Protein AF-A0A6N9TEZ6-F1 (afdb_monomer_lite)

pLDDT: mean 85.15, std 12.07, range [48.31, 97.56]

Sequence (48 aa):
MEIIAIQPLVALIAGILILVVPRLLNIIVAIYLIVVGLMGLFPDLIHI

Foldseek 3Di:
DDPVPVVVVVVVVVVVVCVVCVPVVVVVVVVVCVVVVCCVVCVVVVVD

Structure (mmCIF, N/CA/C/O backbone):
data_AF-A0A6N9TEZ6-F1
#
_entry.id   AF-A0A6N9TEZ6-F1
#
loop_
_atom_site.group_PDB
_atom_site.id
_atom_site.type_symbol
_atom_site.label_atom_id
_atom_site.label_alt_id
_atom_site.label_comp_id
_atom_site.label_asym_id
_atom_site.label_entity_id
_atom_site.label_seq_id
_atom_site.pdbx_PDB_ins_code
_atom_site.Cartn_x
_atom_site.Cartn_y
_atom_site.Cartn_z
_atom_site.occupancy
_atom_site.B_iso_or_equiv
_atom_site.auth_seq_id
_atom_site.auth_comp_id
_atom_site.auth_asym_id
_atom_site.auth_atom_id
_atom_site.pdbx_PDB_model_num
ATOM 1 N N . MET A 1 1 ? -25.051 20.550 7.246 1.00 48.31 1 MET A N 1
ATOM 2 C CA . MET A 1 1 ? -24.375 20.079 8.472 1.00 48.31 1 MET A CA 1
ATOM 3 C C . MET A 1 1 ? -23.274 19.145 8.029 1.00 48.31 1 MET A C 1
ATOM 5 O O . MET A 1 1 ? -23.546 18.193 7.313 1.00 48.31 1 MET A O 1
ATOM 9 N N . GLU A 1 2 ? -22.052 19.544 8.338 1.00 57.34 2 GLU A N 1
ATOM 10 C CA . GLU A 1 2 ? -20.783 19.054 7.806 1.00 57.34 2 GLU A CA 1
ATOM 11 C C . GLU A 1 2 ? -20.549 17.552 8.033 1.00 57.34 2 GLU A C 1
ATOM 13 O O . GLU A 1 2 ? -20.637 17.057 9.154 1.00 57.34 2 GLU A O 1
ATOM 18 N N . ILE A 1 3 ? -20.160 16.841 6.971 1.00 62.31 3 ILE A N 1
ATOM 19 C CA . ILE A 1 3 ? -19.725 15.429 6.993 1.00 62.31 3 ILE A CA 1
ATOM 20 C C . ILE A 1 3 ? -18.303 15.296 7.607 1.00 62.31 3 ILE A C 1
ATOM 22 O O . ILE A 1 3 ? -17.743 14.203 7.695 1.00 62.31 3 ILE A O 1
ATOM 26 N N . ILE A 1 4 ? -17.724 16.400 8.102 1.00 64.25 4 ILE A N 1
ATOM 27 C CA . ILE A 1 4 ? -16.336 16.530 8.587 1.00 64.25 4 ILE A CA 1
ATOM 28 C C . ILE A 1 4 ? -15.942 15.475 9.639 1.00 64.25 4 ILE A C 1
ATOM 30 O O . ILE A 1 4 ? -14.785 15.068 9.682 1.00 64.25 4 ILE A O 1
ATOM 34 N N . ALA A 1 5 ? -16.870 14.974 10.460 1.00 69.38 5 ALA A N 1
ATOM 35 C CA . ALA A 1 5 ? -16.535 14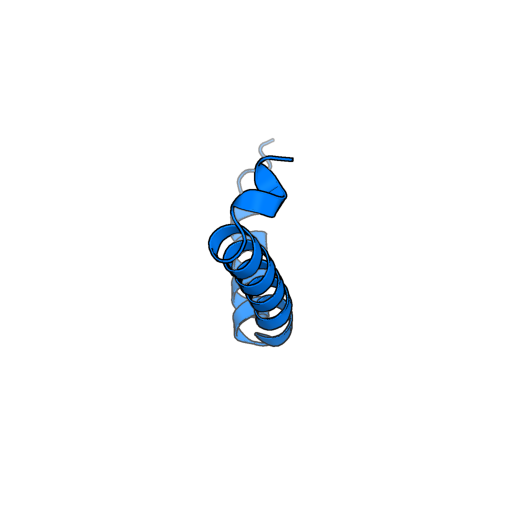.037 11.540 1.00 69.38 5 ALA A CA 1
ATOM 36 C C . ALA A 1 5 ? -16.468 12.550 11.127 1.00 69.38 5 ALA A C 1
ATOM 38 O O . ALA A 1 5 ? -15.880 11.746 11.848 1.00 69.38 5 ALA A O 1
ATOM 39 N N . ILE A 1 6 ? -17.049 12.154 9.988 1.00 81.00 6 IL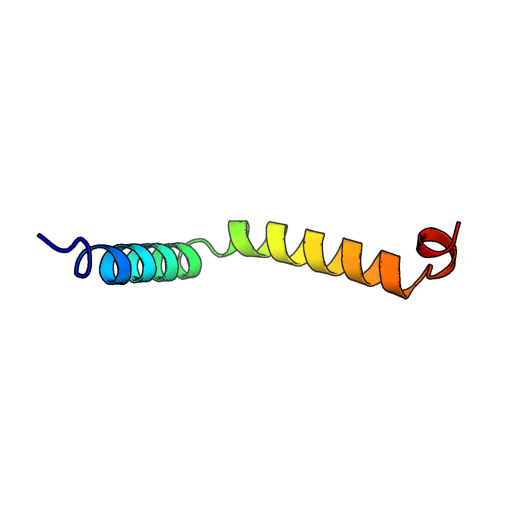E A N 1
ATOM 40 C CA . ILE A 1 6 ? -17.134 10.731 9.593 1.00 81.00 6 ILE A CA 1
ATOM 41 C C . ILE A 1 6 ? -15.868 10.286 8.851 1.00 81.00 6 ILE A C 1
ATOM 43 O O . ILE A 1 6 ? -15.400 9.160 9.014 1.00 81.00 6 ILE A O 1
ATOM 47 N N . GLN A 1 7 ? -15.281 11.184 8.063 1.00 87.00 7 GLN A N 1
ATOM 48 C CA . GLN A 1 7 ? -14.124 10.892 7.218 1.00 87.00 7 GLN A CA 1
ATOM 49 C C . GLN A 1 7 ? -12.885 10.406 8.004 1.00 87.00 7 GLN A C 1
ATOM 51 O O . GLN A 1 7 ? -12.300 9.397 7.600 1.00 87.00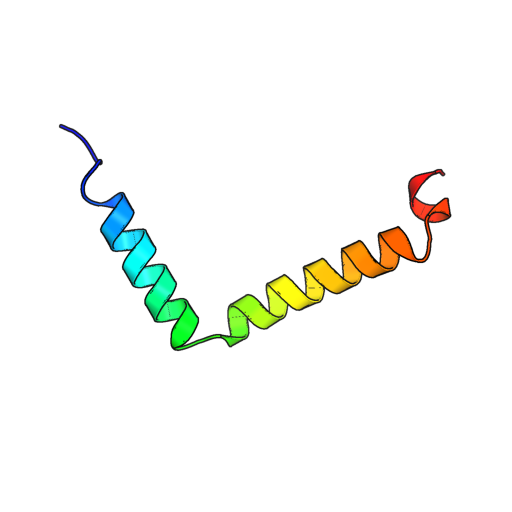 7 GLN A O 1
ATOM 56 N N . PRO A 1 8 ? -12.512 11.013 9.153 1.00 89.69 8 PRO A N 1
ATOM 57 C CA . PRO A 1 8 ? -11.378 10.543 9.952 1.00 89.69 8 PRO A CA 1
ATOM 58 C C . PRO A 1 8 ? -11.612 9.151 10.551 1.00 89.69 8 PRO A C 1
ATOM 60 O O . PRO A 1 8 ? -10.699 8.328 10.592 1.00 89.69 8 PRO A O 1
ATOM 63 N N . LEU A 1 9 ? -12.844 8.865 10.984 1.00 91.06 9 LEU A N 1
ATOM 64 C CA . LEU A 1 9 ? -13.206 7.583 11.587 1.00 91.06 9 LEU A CA 1
ATOM 65 C C . LEU A 1 9 ? -13.127 6.443 10.564 1.00 91.06 9 LEU A C 1
ATOM 67 O O . LEU A 1 9 ? -12.583 5.380 10.857 1.00 91.06 9 LEU A O 1
ATOM 71 N N . VAL A 1 10 ? -13.612 6.681 9.343 1.00 91.00 10 VAL A N 1
ATOM 72 C CA . VAL A 1 10 ? -13.540 5.709 8.242 1.00 91.00 10 VAL A CA 1
ATOM 73 C C . VAL A 1 10 ? -12.087 5.436 7.842 1.00 91.00 10 VAL A C 1
ATOM 75 O O . VAL A 1 10 ? -11.712 4.275 7.680 1.00 91.00 10 VAL A O 1
ATOM 78 N N . ALA A 1 11 ? -11.252 6.477 7.742 1.00 90.19 11 ALA A N 1
ATOM 79 C CA . ALA A 1 11 ? -9.827 6.325 7.443 1.00 90.19 11 ALA A CA 1
ATOM 80 C C . ALA A 1 11 ? -9.085 5.516 8.524 1.00 90.19 11 ALA A C 1
ATOM 82 O O . ALA A 1 11 ? -8.268 4.656 8.195 1.00 90.19 11 ALA A O 1
ATOM 83 N N . LEU A 1 12 ? -9.405 5.731 9.805 1.00 92.50 12 LEU A N 1
ATOM 84 C CA . LEU A 1 12 ? -8.821 4.982 10.919 1.00 92.50 12 LEU A CA 1
ATOM 85 C C . LEU A 1 12 ? -9.208 3.497 10.882 1.00 92.50 12 LEU A C 1
ATOM 87 O O . LEU A 1 12 ? -8.346 2.632 11.026 1.00 92.50 12 LEU A O 1
ATOM 91 N N . ILE A 1 13 ? -10.488 3.192 10.648 1.00 92.94 13 ILE A N 1
ATOM 92 C CA . ILE A 1 13 ? -10.976 1.810 10.539 1.00 92.94 13 ILE A CA 1
ATOM 93 C C . ILE A 1 13 ? -10.309 1.106 9.355 1.00 92.94 13 ILE A C 1
ATOM 95 O O . ILE A 1 13 ? -9.816 -0.011 9.507 1.00 92.94 13 ILE A O 1
ATOM 99 N N . ALA A 1 14 ? -10.233 1.767 8.197 1.00 90.19 14 ALA A N 1
ATOM 100 C CA . ALA A 1 14 ? -9.532 1.239 7.032 1.00 90.19 14 ALA A CA 1
ATOM 101 C C . ALA A 1 14 ? -8.046 0.977 7.338 1.00 90.19 14 ALA A C 1
ATOM 103 O O . ALA A 1 14 ? -7.538 -0.092 7.006 1.00 90.19 14 ALA A O 1
ATOM 104 N N . GLY A 1 15 ? -7.370 1.897 8.035 1.00 90.06 15 GLY A N 1
ATOM 105 C CA . GLY A 1 15 ? -5.977 1.738 8.465 1.00 90.06 15 GLY A CA 1
ATOM 106 C C . GLY A 1 15 ? -5.756 0.554 9.411 1.00 90.06 15 GLY A C 1
ATOM 107 O O . GLY A 1 15 ? -4.800 -0.199 9.246 1.00 90.06 15 GLY A O 1
ATOM 108 N N . ILE A 1 16 ? -6.661 0.327 10.364 1.00 93.12 16 ILE A N 1
ATOM 109 C CA . ILE A 1 16 ? -6.586 -0.826 11.275 1.00 93.12 16 ILE A CA 1
ATOM 110 C C . ILE A 1 16 ? -6.853 -2.134 10.521 1.00 93.12 16 ILE A C 1
ATOM 112 O O . ILE A 1 16 ? -6.120 -3.106 10.694 1.00 93.12 16 ILE A O 1
ATOM 116 N N . LEU A 1 17 ? -7.867 -2.166 9.653 1.00 90.38 17 LEU A N 1
ATOM 117 C CA . LEU A 1 17 ? -8.181 -3.340 8.832 1.00 90.38 17 LEU A CA 1
ATOM 118 C C . LEU A 1 17 ? -7.005 -3.741 7.933 1.00 90.38 17 LEU A C 1
ATOM 120 O O . LEU A 1 17 ? -6.717 -4.927 7.778 1.00 90.38 17 LEU A O 1
ATOM 124 N N . ILE A 1 18 ? -6.291 -2.750 7.401 1.00 89.81 18 ILE A N 1
ATOM 125 C CA . ILE A 1 18 ? -5.053 -2.916 6.640 1.00 89.81 18 ILE A CA 1
ATOM 126 C C . ILE A 1 18 ? -3.959 -3.608 7.469 1.00 89.81 18 ILE A C 1
ATOM 128 O O . ILE A 1 18 ? -3.300 -4.518 6.965 1.00 89.81 18 ILE A O 1
ATOM 132 N N . LEU A 1 19 ? -3.779 -3.214 8.734 1.00 88.25 19 LEU A N 1
ATOM 133 C CA . LEU A 1 19 ? -2.787 -3.825 9.626 1.00 88.25 19 LEU A CA 1
ATOM 134 C C . LEU A 1 19 ? -3.132 -5.285 9.957 1.00 88.25 19 LEU A C 1
ATOM 136 O O . LEU A 1 19 ? -2.235 -6.120 10.053 1.00 88.25 19 LEU A O 1
ATOM 140 N N . VAL A 1 20 ? -4.423 -5.606 10.103 1.00 89.44 20 VAL A N 1
ATOM 141 C CA . VAL A 1 20 ? -4.898 -6.971 10.398 1.00 89.44 20 VAL A CA 1
ATOM 142 C C . VAL A 1 20 ? -4.813 -7.878 9.166 1.00 89.44 20 VAL A C 1
ATOM 144 O O . VAL A 1 20 ? -4.469 -9.056 9.279 1.00 89.44 20 VAL A O 1
ATOM 147 N N . VAL A 1 21 ? -5.108 -7.350 7.974 1.00 8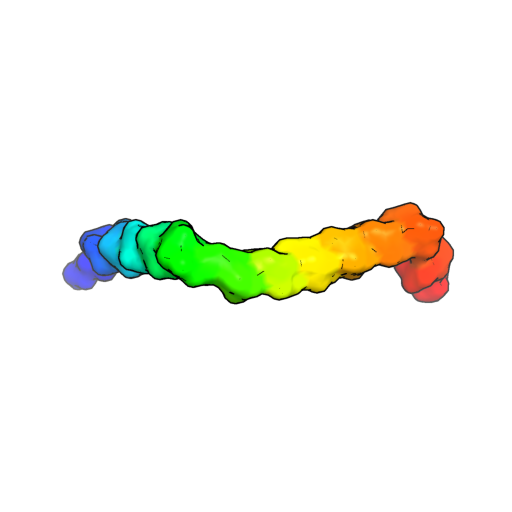8.56 21 VAL A N 1
ATOM 148 C CA . VAL A 1 21 ? -5.084 -8.104 6.713 1.00 88.56 21 VAL A CA 1
ATOM 149 C C . VAL A 1 21 ? -4.162 -7.412 5.699 1.00 88.56 21 VAL A C 1
ATOM 151 O O . VAL A 1 21 ? -4.633 -6.821 4.724 1.00 88.56 21 VAL A O 1
ATOM 154 N N . PRO A 1 22 ? -2.828 -7.557 5.838 1.00 85.94 22 PRO A N 1
ATOM 155 C CA . PRO A 1 22 ? -1.867 -6.905 4.940 1.00 85.94 22 PRO A CA 1
ATOM 156 C C . PRO A 1 22 ? -1.880 -7.488 3.515 1.00 85.94 22 PRO A C 1
ATOM 158 O O . PRO A 1 22 ? -1.279 -6.935 2.594 1.00 85.94 22 PRO A O 1
ATOM 161 N N . ARG A 1 23 ? -2.571 -8.619 3.308 1.00 88.56 23 ARG A N 1
ATOM 162 C CA . ARG A 1 23 ? -2.581 -9.371 2.044 1.00 88.56 23 ARG A CA 1
ATOM 163 C C . ARG A 1 23 ? -3.140 -8.572 0.863 1.00 88.56 23 ARG A C 1
ATOM 165 O O . ARG A 1 23 ? -2.626 -8.722 -0.240 1.00 88.56 23 ARG A O 1
ATOM 172 N N . LEU A 1 24 ? -4.142 -7.718 1.085 1.00 84.25 24 LEU A N 1
ATOM 173 C CA . LEU A 1 24 ? -4.724 -6.881 0.026 1.00 84.25 24 LEU A CA 1
ATOM 174 C C . LEU A 1 24 ? -3.734 -5.822 -0.477 1.00 84.25 24 LEU A C 1
ATOM 176 O O . LEU A 1 24 ? -3.575 -5.652 -1.683 1.00 84.25 24 LEU A O 1
ATOM 180 N N . LEU A 1 25 ? -3.012 -5.166 0.435 1.00 88.81 25 LEU A N 1
ATOM 181 C CA . LEU A 1 25 ? -1.973 -4.200 0.072 1.00 88.81 25 LEU A CA 1
ATOM 182 C C . LEU A 1 25 ? -0.802 -4.852 -0.647 1.00 88.81 25 LEU A C 1
ATOM 184 O O . LEU A 1 25 ? -0.307 -4.277 -1.607 1.00 88.81 25 LEU A O 1
ATOM 188 N N . ASN A 1 26 ? -0.392 -6.051 -0.227 1.00 93.44 26 ASN A N 1
ATOM 189 C CA . ASN A 1 26 ? 0.702 -6.763 -0.882 1.00 93.44 26 ASN A CA 1
ATOM 190 C C . ASN A 1 26 ? 0.438 -6.965 -2.385 1.00 93.44 26 ASN A C 1
ATOM 192 O O . ASN A 1 26 ? 1.330 -6.754 -3.196 1.00 93.44 26 ASN A O 1
ATOM 196 N N . ILE A 1 27 ? -0.797 -7.310 -2.768 1.00 93.75 27 ILE A N 1
ATOM 197 C CA . ILE A 1 27 ? -1.168 -7.502 -4.179 1.00 93.75 27 ILE A CA 1
ATOM 198 C C . ILE A 1 27 ? -1.088 -6.179 -4.949 1.00 93.75 27 ILE A C 1
ATOM 200 O O . ILE A 1 27 ? -0.487 -6.125 -6.019 1.00 93.75 27 ILE A O 1
ATOM 204 N N . ILE A 1 28 ? -1.661 -5.107 -4.394 1.00 94.56 28 ILE A N 1
ATOM 205 C CA . ILE A 1 28 ? -1.670 -3.783 -5.033 1.00 94.56 28 ILE A CA 1
ATOM 206 C C . ILE A 1 28 ? -0.238 -3.260 -5.205 1.00 94.56 28 ILE A C 1
ATOM 208 O O . ILE A 1 28 ? 0.132 -2.808 -6.288 1.00 94.56 28 ILE A O 1
ATOM 212 N N . VAL A 1 29 ? 0.584 -3.363 -4.158 1.00 94.62 29 VAL A N 1
ATOM 213 C CA . VAL A 1 29 ? 1.985 -2.924 -4.173 1.00 94.62 29 VAL A CA 1
ATOM 214 C C . VAL A 1 29 ? 2.808 -3.765 -5.148 1.00 94.62 29 VAL A C 1
ATOM 216 O O . VAL A 1 29 ? 3.575 -3.201 -5.921 1.00 94.62 29 VAL A O 1
ATOM 219 N N . ALA A 1 30 ? 2.629 -5.089 -5.172 1.00 96.81 30 ALA A N 1
ATOM 220 C CA . ALA A 1 30 ? 3.336 -5.960 -6.108 1.00 96.81 30 ALA A CA 1
ATOM 221 C C . ALA A 1 30 ? 3.017 -5.606 -7.566 1.00 96.81 30 ALA A C 1
ATOM 223 O O . ALA A 1 30 ? 3.935 -5.458 -8.368 1.00 96.81 30 ALA A O 1
ATOM 224 N N . ILE A 1 31 ? 1.738 -5.406 -7.903 1.00 97.56 31 ILE A N 1
ATOM 225 C CA . ILE A 1 31 ? 1.333 -4.989 -9.253 1.00 97.56 31 ILE A CA 1
ATOM 226 C C . ILE A 1 31 ? 1.963 -3.639 -9.605 1.00 97.56 31 ILE A C 1
ATOM 228 O O . ILE A 1 31 ? 2.546 -3.505 -10.678 1.00 97.56 31 ILE A O 1
ATOM 232 N N . TYR A 1 32 ? 1.893 -2.657 -8.701 1.00 96.12 32 TYR A N 1
ATOM 233 C CA . TYR A 1 32 ? 2.486 -1.338 -8.918 1.00 96.12 32 TYR A CA 1
ATOM 234 C C . TYR A 1 32 ? 3.994 -1.424 -9.195 1.00 96.12 32 TYR A C 1
ATOM 236 O O . TYR A 1 32 ? 4.473 -0.873 -10.184 1.00 96.12 32 TYR A O 1
ATOM 244 N N . LEU A 1 33 ? 4.739 -2.160 -8.366 1.00 96.12 33 LEU A N 1
ATOM 245 C CA . LEU A 1 33 ? 6.185 -2.330 -8.522 1.00 96.12 33 LEU A CA 1
ATOM 246 C C . LEU A 1 33 ? 6.551 -3.079 -9.806 1.00 96.12 33 LEU A C 1
ATOM 248 O O . LEU A 1 33 ? 7.538 -2.725 -10.443 1.00 96.12 33 LEU A O 1
ATOM 252 N N . ILE A 1 34 ? 5.759 -4.076 -10.211 1.00 95.38 34 ILE A N 1
ATOM 253 C CA . ILE A 1 34 ? 5.956 -4.781 -11.481 1.00 95.38 34 ILE A CA 1
ATOM 254 C C . ILE A 1 34 ? 5.755 -3.819 -12.651 1.00 95.38 34 ILE A C 1
ATOM 256 O O . ILE A 1 34 ? 6.615 -3.740 -13.520 1.00 95.38 34 ILE A O 1
ATOM 260 N N . VAL A 1 35 ? 4.659 -3.059 -12.673 1.00 95.88 35 VAL A N 1
ATOM 261 C CA . VAL A 1 35 ? 4.364 -2.125 -13.770 1.00 95.88 35 VAL A CA 1
ATOM 262 C C . VAL A 1 35 ? 5.442 -1.050 -13.875 1.00 95.88 35 VAL A C 1
ATOM 264 O O . VAL A 1 35 ? 5.991 -0.840 -14.952 1.00 95.88 35 VAL A O 1
ATOM 267 N N . VAL A 1 36 ? 5.794 -0.413 -12.757 1.00 94.44 36 VAL A N 1
ATOM 268 C CA . VAL A 1 36 ? 6.833 0.625 -12.727 1.00 94.44 36 VAL A CA 1
ATOM 269 C C . VAL A 1 36 ? 8.205 0.045 -13.071 1.00 94.44 36 VAL A C 1
ATOM 271 O O . VAL A 1 36 ? 8.961 0.659 -13.819 1.00 94.44 36 VAL A O 1
ATOM 274 N N . GLY A 1 37 ? 8.522 -1.155 -12.580 1.00 94.06 37 GLY A N 1
ATOM 275 C CA . GLY A 1 37 ? 9.754 -1.862 -12.919 1.00 94.06 37 GLY A CA 1
ATOM 276 C C . GLY A 1 37 ? 9.855 -2.168 -14.411 1.00 94.06 37 GLY A C 1
ATOM 277 O O . GLY A 1 37 ? 10.895 -1.918 -15.008 1.00 94.06 37 GLY A O 1
ATOM 278 N N . LEU A 1 38 ? 8.772 -2.636 -15.035 1.00 93.81 38 LEU A N 1
ATOM 279 C CA . LEU A 1 38 ? 8.719 -2.893 -16.476 1.00 93.81 38 LEU A CA 1
ATOM 280 C C . LEU A 1 38 ? 8.821 -1.602 -17.294 1.00 93.81 38 LEU A C 1
ATOM 282 O O . LEU A 1 38 ? 9.564 -1.568 -18.270 1.00 93.81 38 LEU A O 1
ATOM 286 N N . MET A 1 39 ? 8.138 -0.534 -16.874 1.00 90.62 39 MET A N 1
ATOM 287 C CA . MET A 1 39 ? 8.255 0.792 -17.489 1.00 90.62 39 MET A CA 1
ATOM 288 C C . MET A 1 39 ? 9.695 1.325 -17.436 1.00 90.62 39 MET A C 1
ATOM 290 O O . MET A 1 39 ? 10.172 1.902 -18.407 1.00 90.62 39 MET A O 1
ATOM 294 N N . GLY A 1 40 ? 10.405 1.114 -16.323 1.00 88.75 40 GLY A N 1
ATOM 295 C CA . GLY A 1 40 ? 11.798 1.538 -16.166 1.00 88.75 40 GLY A CA 1
ATOM 296 C C . GLY A 1 40 ? 12.817 0.650 -16.890 1.00 88.75 40 GLY A C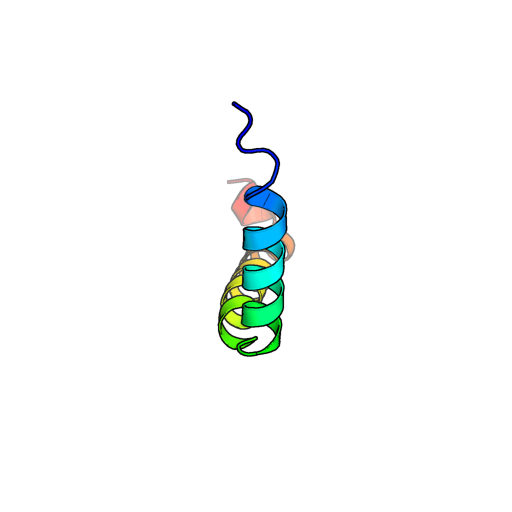 1
ATOM 297 O O . GLY A 1 40 ? 13.839 1.154 -17.348 1.00 88.75 40 GLY A O 1
ATOM 298 N N . LEU A 1 41 ? 12.559 -0.659 -16.997 1.00 88.31 41 LEU A N 1
ATOM 299 C CA . LEU A 1 41 ? 13.463 -1.611 -17.656 1.00 88.31 41 LEU A CA 1
ATOM 300 C C . LEU A 1 41 ? 13.349 -1.564 -19.185 1.00 88.31 41 LEU A C 1
ATOM 302 O O . LEU A 1 41 ? 14.322 -1.837 -19.883 1.00 88.31 41 LEU A O 1
ATOM 306 N N . PHE A 1 42 ? 12.167 -1.221 -19.694 1.00 87.81 42 PHE A N 1
ATOM 307 C CA . PHE A 1 42 ? 11.874 -1.154 -21.120 1.00 87.81 42 PHE A CA 1
ATOM 308 C C . PHE A 1 42 ? 11.356 0.243 -21.506 1.00 87.81 42 PHE A C 1
ATOM 310 O O . PHE A 1 42 ? 10.181 0.394 -21.852 1.00 87.81 42 PHE A O 1
ATOM 317 N N . PRO A 1 43 ? 12.216 1.278 -21.467 1.00 72.94 43 PRO A N 1
ATOM 318 C CA . PRO A 1 43 ? 11.828 2.648 -21.812 1.00 72.94 43 PRO A CA 1
ATOM 319 C C . PRO A 1 43 ? 11.339 2.770 -23.262 1.00 72.94 43 PRO A C 1
ATOM 321 O O . PRO A 1 43 ? 10.468 3.587 -23.556 1.00 72.94 43 PRO A O 1
ATOM 324 N N . ASP A 1 44 ? 11.818 1.901 -24.153 1.00 75.62 44 ASP A N 1
ATOM 325 C CA . ASP A 1 44 ? 11.385 1.856 -25.549 1.00 75.62 44 ASP A CA 1
ATOM 326 C C . ASP A 1 44 ? 9.911 1.437 -25.703 1.00 75.62 44 ASP A C 1
ATOM 328 O O . ASP A 1 44 ? 9.286 1.816 -26.682 1.00 75.62 44 ASP A O 1
ATOM 332 N N . LEU A 1 45 ? 9.302 0.736 -24.731 1.00 67.38 45 LEU A N 1
ATOM 333 C CA . LEU A 1 45 ? 7.858 0.426 -24.753 1.00 67.38 45 LEU A CA 1
ATOM 334 C C . LEU A 1 45 ? 6.974 1.666 -24.548 1.00 67.38 45 LEU A C 1
ATOM 336 O O . LEU A 1 45 ? 5.787 1.626 -24.861 1.00 67.38 45 LEU A O 1
ATOM 340 N N . ILE A 1 46 ? 7.530 2.740 -23.981 1.00 69.00 46 ILE A N 1
ATOM 341 C CA . ILE A 1 46 ? 6.821 3.997 -23.692 1.00 69.00 46 ILE A CA 1
ATOM 342 C C . ILE A 1 46 ? 6.96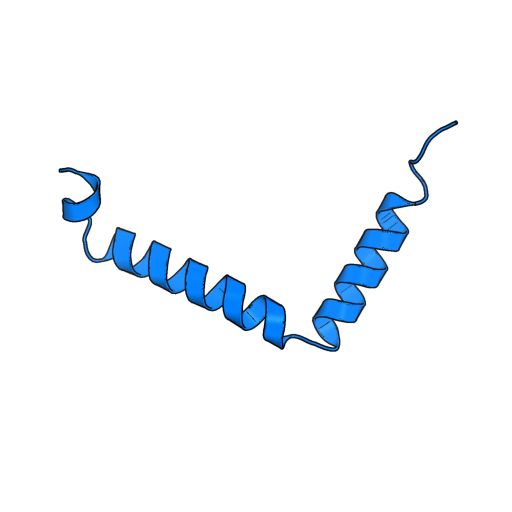2 4.980 -24.864 1.00 69.00 46 ILE A C 1
ATOM 344 O O . ILE A 1 46 ? 6.136 5.876 -25.023 1.00 69.00 46 ILE A O 1
ATOM 348 N N . HIS A 1 47 ? 8.006 4.810 -25.679 1.00 65.81 47 HIS A N 1
ATOM 349 C CA . HIS A 1 47 ? 8.377 5.718 -26.763 1.00 65.81 47 HIS A CA 1
ATOM 350 C C . HIS A 1 47 ? 8.009 5.219 -28.178 1.00 65.81 47 HIS A C 1
ATOM 352 O O . HIS A 1 47 ? 8.457 5.832 -29.148 1.00 65.81 47 HIS A O 1
ATOM 358 N N . ILE A 1 48 ? 7.205 4.151 -28.307 1.00 60.31 48 ILE A N 1
ATOM 359 C CA . ILE A 1 48 ? 6.605 3.705 -29.588 1.00 60.31 48 ILE A CA 1
ATOM 360 C C . ILE A 1 48 ? 5.393 4.565 -29.954 1.00 60.31 48 ILE A C 1
ATOM 362 O O . ILE A 1 48 ? 4.564 4.834 -29.055 1.00 60.31 48 ILE A O 1
#

Radius of gyration: 17.72 Å; chains: 1; bounding box: 38×30×41 Å

Secondary structure (DSSP, 8-state):
--GGGHHHHHHHHHHHHHHH-THHHHHHHHHHHHHHHHHHH-GGGT--

Organism: NCBI:txid2696469

InterPro domains:
  IPR021446 Protein of unknown function DUF3096 [PF11295] (8-43)